Protein AF-A0A922JB86-F1 (afdb_monomer_lite)

Sequence (86 aa):
MQMMAQRALSRRVFGKLIPEQGSFLSDIAKCRIELEQARLLVLEAADQLDRLGNKKARGTIAMAKVAAPNMALKVLDMAMHGDEWQ

Secondary structure (DSSP, 8-state):
-HHHHHHHHH-EETTEEGGGSHHHHHHHHHHHHHHHHHHHHHHHHHHHHHHH-HHHHHHHHHHHHHHHHHHHHHHHHHHHHHHH--

Radius of gyration: 17.05 Å; chains: 1; bounding box: 32×18×51 Å

pLDDT: mean 82.85, std 14.69, range [40.59, 97.94]

Structure (mmCIF, N/CA/C/O backbone):
data_AF-A0A922JB86-F1
#
_entry.id   AF-A0A922JB86-F1
#
loop_
_atom_site.group_PDB
_atom_site.id
_atom_site.type_symbol
_atom_site.label_atom_id
_atom_site.label_alt_id
_atom_site.label_comp_id
_atom_site.label_asym_id
_atom_site.label_entity_id
_atom_site.label_seq_id
_atom_site.pdbx_PDB_ins_code
_atom_site.Cartn_x
_atom_site.Cartn_y
_atom_site.Cartn_z
_atom_site.occupancy
_atom_site.B_iso_or_equiv
_atom_site.auth_seq_id
_atom_site.auth_comp_id
_atom_site.auth_asym_id
_atom_site.auth_atom_id
_atom_site.pdbx_PDB_model_num
ATOM 1 N N . MET A 1 1 ? -6.228 -6.761 9.829 1.00 65.94 1 MET A N 1
ATOM 2 C CA . MET A 1 1 ? -7.268 -5.726 10.046 1.00 65.94 1 MET A CA 1
ATOM 3 C C . MET A 1 1 ? -8.604 -6.288 10.548 1.00 65.94 1 MET A C 1
ATOM 5 O O . MET A 1 1 ? -9.109 -5.759 11.525 1.00 65.94 1 MET A O 1
ATOM 9 N N . GLN A 1 2 ? -9.171 -7.356 9.962 1.00 73.75 2 GLN A N 1
ATOM 10 C CA . GLN A 1 2 ? -10.437 -7.954 10.451 1.00 73.75 2 GLN A CA 1
ATOM 11 C C . GLN A 1 2 ? -10.392 -8.365 11.931 1.00 73.75 2 GLN A C 1
ATOM 13 O O . GLN A 1 2 ? -11.325 -8.084 12.673 1.00 73.75 2 GLN A O 1
ATOM 18 N N . MET A 1 3 ? -9.273 -8.945 12.368 1.00 75.19 3 MET A N 1
ATOM 19 C CA . MET A 1 3 ? -9.064 -9.336 13.763 1.00 75.19 3 MET A CA 1
ATOM 20 C C . MET A 1 3 ? -9.116 -8.135 14.727 1.00 75.19 3 MET A C 1
ATOM 22 O O . MET A 1 3 ? -9.763 -8.213 15.761 1.00 75.19 3 MET A O 1
ATOM 26 N N . MET A 1 4 ? -8.527 -6.991 14.350 1.00 73.25 4 MET A N 1
ATOM 27 C CA . MET A 1 4 ? -8.596 -5.739 15.123 1.00 73.25 4 MET A CA 1
ATOM 28 C C . MET A 1 4 ? -10.037 -5.218 15.226 1.00 73.25 4 MET A C 1
ATOM 30 O O . MET A 1 4 ? -10.479 -4.843 16.307 1.00 73.25 4 MET A O 1
ATOM 34 N N . ALA A 1 5 ? -10.790 -5.241 14.120 1.00 71.44 5 ALA A N 1
ATOM 35 C CA . ALA A 1 5 ? -12.187 -4.810 14.112 1.00 71.44 5 ALA A CA 1
ATOM 36 C C . ALA A 1 5 ? -13.077 -5.708 14.992 1.00 71.44 5 ALA A C 1
ATOM 38 O O . ALA A 1 5 ? -13.883 -5.203 15.769 1.00 71.44 5 ALA A O 1
ATOM 39 N N . GLN A 1 6 ? -12.895 -7.031 14.929 1.00 74.06 6 GLN A N 1
ATOM 40 C CA . GLN A 1 6 ? -13.598 -7.973 15.808 1.00 74.06 6 GLN A CA 1
ATOM 41 C C . GLN A 1 6 ? -13.249 -7.746 17.283 1.00 74.06 6 GLN A C 1
ATOM 43 O O . GLN A 1 6 ? -14.137 -7.727 18.134 1.00 74.06 6 GLN A O 1
ATOM 48 N N . ARG A 1 7 ? -11.970 -7.509 17.590 1.00 72.06 7 ARG A N 1
ATOM 49 C CA . ARG A 1 7 ? -11.499 -7.289 18.962 1.00 72.06 7 ARG A CA 1
ATOM 50 C C . ARG A 1 7 ? -12.071 -6.011 19.571 1.00 72.06 7 ARG A C 1
ATOM 52 O O . ARG A 1 7 ? -12.524 -6.034 20.715 1.00 72.06 7 ARG A O 1
ATOM 59 N N . ALA A 1 8 ? -12.149 -4.939 18.784 1.00 67.38 8 ALA A N 1
ATOM 60 C CA . ALA A 1 8 ? -12.781 -3.688 19.191 1.00 67.38 8 ALA A CA 1
ATOM 61 C C . ALA A 1 8 ? -14.258 -3.864 19.567 1.00 67.38 8 ALA A C 1
ATOM 63 O O . ALA A 1 8 ? -14.722 -3.277 20.538 1.00 67.38 8 ALA A O 1
ATOM 64 N N . LEU A 1 9 ? -14.990 -4.709 18.836 1.00 69.19 9 LEU A N 1
ATOM 65 C CA . LEU A 1 9 ? -16.404 -4.989 19.106 1.00 69.19 9 LEU A CA 1
ATOM 66 C C . LEU A 1 9 ? -16.617 -5.840 20.368 1.00 69.19 9 LEU A C 1
ATOM 68 O O . LEU A 1 9 ? -17.668 -5.744 20.994 1.00 69.19 9 LEU A O 1
ATOM 72 N N . SER A 1 10 ? -15.633 -6.657 20.755 1.00 69.06 10 SER A N 1
ATOM 73 C CA . SER A 1 10 ? -15.720 -7.524 21.940 1.00 69.06 10 SER A CA 1
ATOM 74 C C . SER A 1 10 ? -15.310 -6.864 23.262 1.00 69.06 10 SER A C 1
ATOM 76 O O . SER A 1 10 ? -15.623 -7.400 24.324 1.00 69.06 10 SER A O 1
ATOM 78 N N . ARG A 1 11 ? -14.605 -5.724 23.231 1.00 68.38 11 ARG A N 1
ATOM 79 C CA . ARG A 1 11 ? -13.956 -5.144 24.418 1.00 68.38 11 ARG A CA 1
ATOM 80 C C . ARG A 1 11 ? -14.622 -3.834 24.846 1.00 68.38 11 ARG A C 1
ATOM 82 O O . ARG A 1 11 ? -14.929 -2.971 24.024 1.00 68.38 11 ARG A O 1
ATOM 89 N N . ARG A 1 12 ? -14.835 -3.687 26.158 1.00 61.97 12 ARG A N 1
ATOM 90 C CA . ARG A 1 12 ? -15.291 -2.445 26.799 1.00 61.97 12 ARG A CA 1
ATOM 91 C C . ARG A 1 12 ? -14.144 -1.821 27.582 1.00 61.97 12 ARG A C 1
ATOM 93 O O . ARG A 1 12 ? -13.512 -2.512 28.373 1.00 61.97 12 ARG A O 1
ATOM 100 N N . VAL A 1 13 ? -13.900 -0.533 27.373 1.00 63.25 13 VAL A N 1
ATOM 101 C CA . VAL A 1 13 ? -12.878 0.257 28.073 1.00 63.25 13 VAL A CA 1
ATOM 102 C C . VAL A 1 13 ? -13.556 1.533 28.580 1.00 63.25 13 VAL A C 1
ATOM 104 O O . VAL A 1 13 ? -14.348 2.146 27.867 1.00 63.25 13 VAL A O 1
ATOM 107 N N . PHE A 1 14 ? -13.316 1.902 29.842 1.00 61.78 14 PHE A N 1
ATOM 108 C CA . PHE A 1 14 ? -13.985 3.030 30.520 1.00 61.78 14 PHE A CA 1
ATOM 109 C C . PHE A 1 14 ? -15.527 2.961 30.504 1.00 61.78 14 PHE A C 1
ATOM 111 O O . PHE A 1 14 ? -16.213 3.968 30.342 1.00 61.78 14 PHE A O 1
ATOM 118 N N . G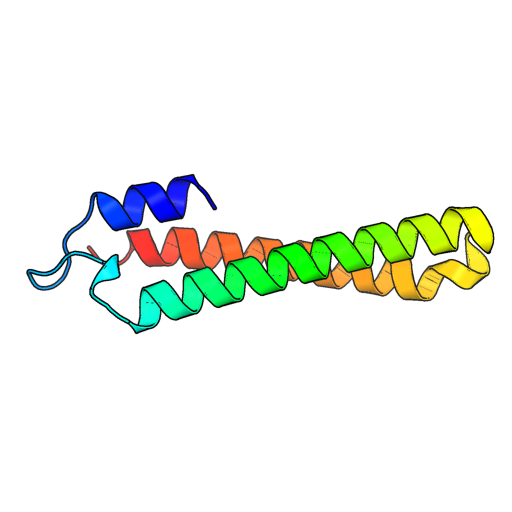LY A 1 15 ? -16.090 1.756 30.647 1.00 65.81 15 GLY A N 1
ATOM 119 C CA . GLY A 1 15 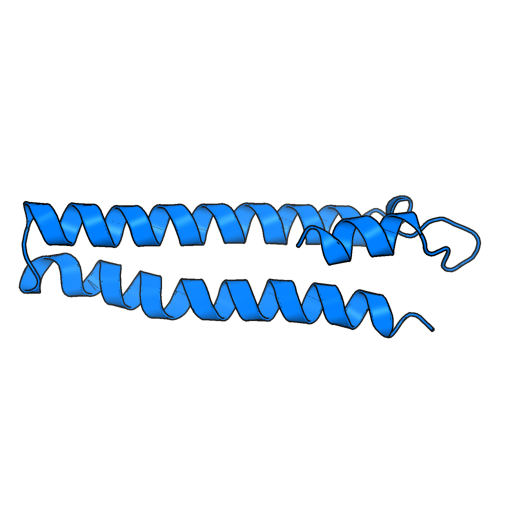? -17.544 1.537 30.708 1.00 65.81 15 GLY A CA 1
ATOM 120 C C . GLY A 1 15 ? -18.279 1.624 29.363 1.00 65.81 15 GLY A C 1
ATOM 121 O O . GLY A 1 15 ? -19.482 1.372 29.319 1.00 65.81 15 GLY A O 1
ATOM 122 N N . LYS A 1 16 ? -17.564 1.916 28.272 1.00 65.38 16 LYS A N 1
ATOM 123 C CA . LYS A 1 16 ? -18.071 2.020 26.898 1.00 65.38 16 LYS A CA 1
ATOM 124 C C . LYS A 1 16 ? -17.390 1.006 25.989 1.00 65.38 16 LYS A C 1
ATOM 126 O O . LYS A 1 16 ? -16.318 0.499 26.314 1.00 65.38 16 LYS A O 1
ATOM 131 N N . LEU A 1 17 ? -18.011 0.656 24.868 1.00 66.06 17 LEU A N 1
ATOM 132 C CA . LEU A 1 17 ? -17.342 -0.181 23.867 1.00 66.06 17 LEU A CA 1
ATOM 133 C C . LEU A 1 17 ? -16.241 0.644 23.180 1.00 66.06 17 LEU A C 1
ATOM 135 O O . LEU A 1 17 ? -16.402 1.844 22.974 1.00 66.06 17 LEU A O 1
ATOM 139 N N . ILE A 1 18 ? -15.132 0.014 22.785 1.00 63.50 18 ILE A N 1
ATOM 140 C CA . ILE A 1 18 ? -14.039 0.695 22.058 1.00 63.50 18 ILE A CA 1
ATOM 141 C C . ILE A 1 18 ? -14.516 1.483 20.811 1.00 63.50 18 ILE A C 1
ATOM 143 O O . ILE A 1 18 ? -14.023 2.588 20.596 1.00 63.50 18 ILE A O 1
ATOM 147 N N . PRO A 1 19 ? -15.496 1.020 20.006 1.00 61.62 19 PRO A N 1
ATOM 148 C CA . PRO A 1 19 ? -16.029 1.782 18.878 1.00 61.62 19 PRO A CA 1
ATOM 149 C C . PRO A 1 19 ? -16.751 3.071 19.291 1.00 61.62 19 PRO A C 1
ATOM 151 O O . PRO A 1 19 ? -16.946 3.946 18.462 1.00 61.62 19 PRO A O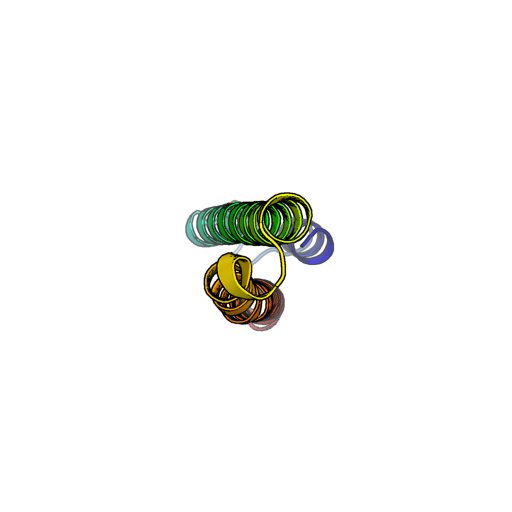 1
ATOM 154 N N . GLU A 1 20 ? -17.157 3.217 20.553 1.00 64.00 20 GLU A N 1
ATOM 155 C CA . GLU A 1 20 ? -17.773 4.451 21.056 1.00 64.00 20 GLU A CA 1
ATOM 156 C C . GLU A 1 20 ? -16.715 5.530 21.359 1.00 64.00 20 GLU A C 1
ATOM 158 O O . GLU A 1 20 ? -17.060 6.690 21.592 1.00 64.00 20 GLU A O 1
ATOM 163 N N . GLN A 1 21 ? -15.423 5.178 21.318 1.00 67.56 21 GLN A N 1
ATOM 164 C CA . GLN A 1 21 ? -14.315 6.129 21.330 1.00 67.56 21 GLN A CA 1
ATOM 165 C C . GLN A 1 21 ? -14.011 6.592 19.897 1.00 67.56 21 GLN A C 1
ATOM 167 O O . GLN A 1 21 ? -13.454 5.858 19.081 1.00 67.56 21 GLN A O 1
ATOM 172 N N . GLY A 1 22 ? -14.357 7.845 19.583 1.00 67.00 22 GLY A N 1
ATOM 173 C CA . GLY A 1 22 ? -14.210 8.404 18.232 1.00 67.00 22 GLY A CA 1
ATOM 174 C C . GLY A 1 22 ? -12.773 8.423 17.684 1.00 67.00 22 GLY A C 1
ATOM 175 O O . GLY A 1 22 ? -12.588 8.358 16.469 1.00 67.00 22 GLY A O 1
ATOM 176 N N . SER A 1 23 ? -11.755 8.461 18.551 1.00 75.00 23 SER A N 1
ATOM 177 C CA . SER A 1 23 ? -10.341 8.372 18.152 1.00 75.00 23 SER A CA 1
ATOM 178 C C . SER A 1 23 ? -10.021 7.027 17.498 1.00 75.00 23 SER A C 1
ATOM 180 O O . SER A 1 23 ? -9.474 6.995 16.399 1.00 75.00 23 SER A O 1
ATOM 182 N N . PHE A 1 24 ? -10.465 5.926 18.103 1.00 75.31 24 PHE A N 1
ATOM 183 C CA . PHE A 1 24 ? -10.188 4.579 17.614 1.00 75.31 24 PHE A CA 1
ATOM 184 C C . PHE A 1 24 ? -10.825 4.308 16.243 1.00 75.31 24 PHE A C 1
ATOM 186 O O . PHE A 1 24 ? -10.173 3.787 15.337 1.00 75.31 24 PHE A O 1
ATOM 193 N N . LEU A 1 25 ? -12.087 4.711 16.051 1.00 76.94 25 LEU A N 1
ATOM 194 C CA . LEU A 1 25 ? -12.762 4.620 14.749 1.00 76.94 25 LEU A CA 1
ATOM 195 C C . LEU A 1 25 ? -12.019 5.407 13.660 1.00 76.94 25 LEU A C 1
ATOM 197 O O . LEU A 1 25 ? -11.857 4.913 12.542 1.00 76.94 25 LEU A O 1
ATOM 201 N N . SER A 1 26 ? -11.551 6.614 13.992 1.00 83.25 26 SER A N 1
ATOM 202 C CA . SER A 1 26 ? -10.764 7.453 13.082 1.00 83.25 26 SER A CA 1
ATOM 203 C C . SER A 1 26 ? -9.457 6.770 12.679 1.00 83.25 26 SER A C 1
ATOM 205 O O . SER A 1 26 ? -9.102 6.750 11.500 1.00 83.25 26 SER A O 1
ATOM 207 N N . ASP A 1 27 ? -8.771 6.133 13.623 1.00 83.25 27 ASP A N 1
ATOM 208 C CA . ASP A 1 27 ? -7.498 5.469 13.350 1.00 83.25 27 ASP A CA 1
ATOM 209 C C . ASP A 1 27 ? -7.664 4.195 12.511 1.00 83.25 27 ASP A C 1
ATOM 211 O O . ASP A 1 27 ? -6.876 3.960 11.589 1.00 83.25 27 ASP A O 1
ATOM 215 N N . ILE A 1 28 ? -8.741 3.425 12.716 1.00 83.38 28 ILE A N 1
ATOM 216 C CA . ILE A 1 28 ? -9.105 2.323 11.809 1.00 83.38 28 ILE A CA 1
ATOM 217 C C . ILE A 1 28 ? -9.365 2.844 10.392 1.00 83.38 28 ILE A C 1
ATOM 219 O O . ILE A 1 28 ? -8.893 2.242 9.422 1.00 83.38 28 ILE A O 1
ATOM 223 N N . ALA A 1 29 ? -10.104 3.948 10.254 1.00 86.69 29 ALA A N 1
ATOM 224 C CA . ALA A 1 29 ? -10.400 4.535 8.952 1.00 86.69 29 ALA A CA 1
ATOM 225 C C . ALA A 1 29 ? -9.117 4.979 8.230 1.00 86.69 29 ALA A C 1
ATOM 227 O O . ALA A 1 29 ? -8.933 4.650 7.057 1.00 86.69 29 ALA A O 1
ATOM 228 N N . LYS A 1 30 ? -8.184 5.633 8.937 1.00 89.44 30 LYS A N 1
ATOM 229 C CA . LYS A 1 30 ? -6.862 5.999 8.396 1.00 89.44 30 LYS A CA 1
ATOM 230 C C . LYS A 1 30 ? -6.079 4.773 7.945 1.00 89.44 30 LYS A C 1
ATOM 232 O O . LYS A 1 30 ? -5.597 4.744 6.817 1.00 89.44 30 LYS A O 1
ATOM 237 N N . CYS A 1 31 ? -6.018 3.735 8.779 1.00 90.31 31 CYS A N 1
ATOM 238 C CA . CYS A 1 31 ? -5.360 2.483 8.419 1.00 90.31 31 CYS A CA 1
ATOM 239 C C . CYS A 1 31 ? -5.960 1.880 7.144 1.00 90.31 31 CYS A C 1
ATOM 241 O O . CYS A 1 31 ? -5.238 1.317 6.322 1.00 90.31 31 CYS A O 1
ATOM 243 N N . ARG A 1 32 ? -7.286 1.981 6.961 1.00 90.75 32 ARG A N 1
ATOM 244 C CA . ARG A 1 32 ? -7.944 1.464 5.758 1.00 90.75 32 ARG A CA 1
ATOM 245 C C . ARG A 1 32 ? -7.570 2.270 4.523 1.00 90.75 32 ARG A C 1
ATOM 247 O O . ARG A 1 32 ? -7.273 1.667 3.498 1.00 90.75 32 ARG A O 1
ATOM 254 N N . ILE A 1 33 ? -7.546 3.595 4.629 1.00 94.19 33 ILE A N 1
ATOM 255 C CA . ILE A 1 33 ? -7.119 4.483 3.542 1.00 94.19 33 ILE A CA 1
ATOM 256 C C . ILE A 1 33 ? -5.674 4.173 3.142 1.00 94.19 33 ILE A C 1
ATOM 258 O O . ILE A 1 33 ? -5.404 3.969 1.961 1.00 94.19 33 ILE A O 1
ATOM 262 N N . GLU A 1 34 ? -4.761 4.071 4.109 1.00 94.00 34 GLU A N 1
ATOM 263 C CA . GLU A 1 34 ? -3.353 3.765 3.833 1.00 94.00 34 GLU A CA 1
ATOM 264 C C . GLU A 1 34 ? -3.173 2.388 3.177 1.00 94.00 34 GLU A C 1
ATOM 266 O O . GLU A 1 34 ? -2.356 2.236 2.268 1.00 94.00 34 GLU A O 1
ATOM 271 N N . LEU A 1 35 ? -3.955 1.385 3.589 1.00 94.50 35 LEU A N 1
ATOM 272 C CA . LEU A 1 35 ? -3.934 0.055 2.979 1.00 94.50 35 LEU A CA 1
ATOM 273 C C . LEU A 1 35 ? -4.34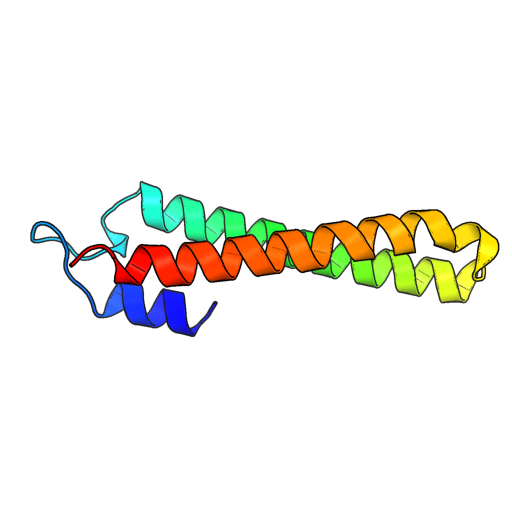7 0.097 1.500 1.00 94.50 35 LEU A C 1
ATOM 275 O O . LEU A 1 35 ? -3.673 -0.506 0.662 1.00 94.50 35 LEU A O 1
ATOM 279 N N . GLU A 1 36 ? -5.415 0.823 1.162 1.00 96.44 36 GLU A N 1
ATOM 280 C CA . GLU A 1 36 ? -5.836 0.979 -0.235 1.00 96.44 36 GLU A CA 1
ATOM 281 C C . GLU A 1 36 ? -4.820 1.802 -1.047 1.00 96.44 36 GLU A C 1
ATOM 283 O O . GLU A 1 36 ? -4.510 1.439 -2.180 1.00 96.44 36 GLU A O 1
ATOM 288 N N . GLN A 1 37 ? -4.225 2.851 -0.465 1.00 96.75 37 GLN A N 1
ATOM 289 C CA . GLN A 1 37 ? -3.154 3.623 -1.109 1.00 96.75 37 GLN A CA 1
ATOM 290 C C . GLN A 1 37 ? -1.939 2.749 -1.436 1.00 96.75 37 GLN A C 1
ATOM 292 O O . GLN A 1 37 ? -1.444 2.773 -2.562 1.00 96.75 37 GLN A O 1
ATOM 297 N N . ALA A 1 38 ? -1.482 1.933 -0.483 1.00 96.62 38 ALA A N 1
ATOM 298 C CA . ALA A 1 38 ? -0.376 1.008 -0.705 1.00 96.62 38 ALA A CA 1
ATOM 299 C C . ALA A 1 38 ? -0.715 -0.022 -1.796 1.00 96.62 38 ALA A C 1
ATOM 301 O O . ALA A 1 38 ? 0.128 -0.331 -2.637 1.00 96.62 38 ALA A O 1
ATOM 302 N N . ARG A 1 39 ? -1.956 -0.525 -1.822 1.00 97.31 39 ARG A N 1
ATOM 303 C CA . ARG A 1 39 ? -2.423 -1.469 -2.845 1.00 97.31 39 ARG A CA 1
ATOM 304 C C . ARG A 1 39 ? -2.428 -0.842 -4.240 1.00 97.31 39 ARG A C 1
ATOM 306 O O . ARG A 1 39 ? -1.942 -1.469 -5.179 1.00 97.31 39 ARG A O 1
ATOM 313 N N . LEU A 1 40 ? -2.939 0.382 -4.373 1.00 97.94 40 LEU A N 1
ATOM 314 C CA . LEU A 1 40 ? -2.943 1.118 -5.638 1.00 97.94 40 LEU A CA 1
ATOM 315 C C . LEU A 1 40 ? -1.523 1.413 -6.124 1.00 97.94 40 LEU A C 1
ATOM 317 O O . LEU A 1 40 ? -1.237 1.201 -7.295 1.00 97.94 40 LEU A O 1
ATOM 321 N N . LEU A 1 41 ? -0.619 1.806 -5.227 1.00 97.44 41 LEU A N 1
ATOM 322 C CA . LEU A 1 41 ? 0.776 2.075 -5.573 1.00 97.44 41 LEU A CA 1
ATOM 323 C C . LEU A 1 41 ? 1.514 0.816 -6.059 1.00 97.44 41 LEU A C 1
ATOM 325 O O . LEU A 1 41 ? 2.329 0.884 -6.976 1.00 97.44 41 LEU A O 1
ATOM 329 N N . VAL A 1 42 ? 1.219 -0.350 -5.475 1.00 96.75 42 VAL A N 1
ATOM 330 C CA . VAL A 1 42 ? 1.752 -1.636 -5.956 1.00 96.75 42 VAL A CA 1
ATOM 331 C C . VAL A 1 42 ? 1.207 -1.975 -7.346 1.00 96.75 42 VAL A C 1
ATOM 333 O O . VAL A 1 42 ? 1.969 -2.425 -8.198 1.00 96.75 42 VAL A O 1
ATOM 336 N N . LEU A 1 43 ? -0.086 -1.745 -7.592 1.00 97.25 43 LEU A N 1
ATOM 337 C CA . LEU A 1 43 ? -0.690 -1.959 -8.911 1.00 97.25 43 LEU A CA 1
ATOM 338 C C . LEU A 1 43 ? -0.127 -0.996 -9.961 1.00 97.25 43 LEU A C 1
ATOM 340 O O . LEU A 1 43 ? 0.146 -1.417 -11.079 1.00 97.25 43 LEU A O 1
ATOM 344 N N . GLU A 1 44 ? 0.111 0.264 -9.599 1.00 96.38 44 GLU A N 1
ATOM 345 C CA . GLU A 1 44 ? 0.777 1.234 -10.468 1.00 96.38 44 GLU A CA 1
ATOM 346 C C . GLU A 1 44 ? 2.214 0.802 -10.782 1.00 96.38 44 GLU A C 1
ATOM 348 O O . GLU A 1 44 ? 2.637 0.847 -11.936 1.00 96.38 44 GLU A O 1
ATOM 353 N N . ALA A 1 45 ? 2.963 0.331 -9.779 1.00 95.94 45 ALA A N 1
ATOM 354 C CA . ALA A 1 45 ? 4.309 -0.187 -9.990 1.00 95.94 45 ALA A CA 1
ATOM 355 C C . ALA A 1 45 ? 4.311 -1.389 -10.946 1.00 95.94 45 ALA A C 1
ATOM 357 O O . ALA A 1 45 ? 5.194 -1.469 -11.797 1.00 95.94 45 ALA A O 1
ATOM 358 N N . ALA A 1 46 ? 3.329 -2.289 -10.830 1.00 96.31 46 ALA A N 1
ATOM 359 C CA . ALA A 1 46 ? 3.166 -3.430 -11.729 1.00 96.31 46 ALA A CA 1
ATOM 360 C C . ALA A 1 46 ? 2.796 -2.991 -13.157 1.00 96.31 46 ALA A C 1
ATOM 362 O O . ALA A 1 46 ? 3.467 -3.391 -14.102 1.00 96.31 46 ALA A O 1
ATOM 363 N N . ASP A 1 47 ? 1.815 -2.098 -13.324 1.00 97.06 47 ASP A N 1
ATOM 364 C CA . ASP A 1 47 ? 1.411 -1.599 -14.648 1.00 97.06 47 ASP A CA 1
ATOM 365 C C . ASP A 1 47 ? 2.559 -0.852 -15.351 1.00 97.06 47 ASP A C 1
ATOM 367 O O . ASP A 1 47 ? 2.822 -1.061 -16.537 1.00 97.06 47 ASP A O 1
ATOM 371 N N . GLN A 1 48 ? 3.318 -0.033 -14.615 1.00 96.31 48 GLN A N 1
ATOM 372 C CA . GLN A 1 48 ? 4.508 0.620 -15.161 1.00 96.31 48 GLN A CA 1
ATOM 373 C C . GLN A 1 48 ? 5.614 -0.382 -15.506 1.00 96.31 48 GLN A C 1
ATOM 375 O O . GLN A 1 48 ? 6.336 -0.169 -16.483 1.00 96.31 48 GLN A O 1
ATOM 380 N N . LEU A 1 49 ? 5.767 -1.454 -14.725 1.00 94.62 49 LEU A N 1
ATOM 381 C CA . LEU A 1 49 ? 6.727 -2.516 -15.013 1.00 94.62 49 LEU A CA 1
ATOM 382 C C . LEU A 1 49 ? 6.398 -3.197 -16.339 1.00 94.62 49 LEU A C 1
ATOM 384 O O . LEU A 1 49 ? 7.278 -3.314 -17.194 1.00 94.62 49 LEU A O 1
ATOM 388 N N . ASP A 1 50 ? 5.132 -3.563 -16.517 1.00 95.94 50 ASP A N 1
ATOM 389 C CA . ASP A 1 50 ? 4.643 -4.274 -17.692 1.00 95.94 50 ASP A CA 1
ATOM 390 C C . ASP A 1 50 ? 4.705 -3.398 -18.953 1.00 95.94 50 ASP A C 1
ATOM 392 O O . ASP A 1 50 ? 5.090 -3.871 -20.023 1.00 95.94 50 ASP A O 1
ATOM 396 N N . ARG A 1 51 ? 4.383 -2.100 -18.845 1.00 95.81 51 ARG A N 1
ATOM 397 C CA . ARG A 1 51 ? 4.340 -1.182 -20.001 1.00 95.81 51 ARG A CA 1
ATOM 398 C C . ARG A 1 51 ? 5.677 -0.547 -20.358 1.00 95.81 51 ARG A C 1
ATOM 400 O O . ARG A 1 51 ? 5.962 -0.322 -21.532 1.00 95.81 51 ARG A O 1
ATOM 407 N N . LEU A 1 52 ? 6.463 -0.154 -19.357 1.00 93.75 52 LEU A N 1
ATOM 408 C CA . LEU A 1 52 ? 7.642 0.704 -19.539 1.00 93.75 52 LEU A CA 1
ATOM 409 C C . LEU A 1 52 ? 8.959 -0.020 -19.235 1.00 93.75 52 LEU A C 1
ATOM 411 O O . LEU A 1 52 ? 10.034 0.512 -19.539 1.00 93.75 52 LEU A O 1
ATOM 415 N N . GLY A 1 53 ? 8.884 -1.215 -18.644 1.00 89.44 53 GLY A N 1
ATOM 416 C CA . GLY A 1 53 ? 10.026 -2.021 -18.239 1.00 89.44 53 GLY A CA 1
ATOM 417 C C . GLY A 1 53 ? 10.748 -1.502 -16.990 1.00 89.44 53 GLY A C 1
ATOM 418 O O . GLY A 1 53 ? 10.584 -0.364 -16.536 1.00 89.44 53 GLY A O 1
ATOM 419 N N . ASN A 1 54 ? 11.636 -2.345 -16.455 1.00 89.62 54 ASN A N 1
ATOM 420 C CA . ASN A 1 54 ? 12.304 -2.159 -15.157 1.00 89.62 54 ASN A CA 1
ATOM 421 C C . ASN A 1 54 ? 12.962 -0.786 -14.952 1.00 89.62 54 ASN A C 1
ATOM 423 O O . ASN A 1 54 ? 12.915 -0.240 -13.852 1.00 89.62 54 ASN A O 1
ATOM 427 N N . LYS A 1 55 ? 13.616 -0.220 -15.980 1.00 90.25 55 LYS A N 1
ATOM 428 C CA . LYS A 1 55 ? 14.375 1.036 -15.829 1.00 90.25 55 LYS A CA 1
ATOM 429 C C . LYS A 1 55 ? 13.469 2.227 -15.519 1.00 90.25 55 LYS A C 1
ATOM 431 O O . LYS A 1 55 ? 13.843 3.056 -14.697 1.00 90.25 55 LYS A O 1
ATOM 436 N N . LYS A 1 56 ? 12.303 2.302 -16.165 1.00 90.94 56 LYS A N 1
ATOM 437 C CA . LYS A 1 56 ? 11.352 3.408 -15.993 1.00 90.94 56 LYS A CA 1
ATOM 438 C C . LYS A 1 56 ? 10.462 3.204 -14.765 1.00 90.94 56 LYS A C 1
ATOM 440 O O . LYS A 1 56 ? 10.222 4.159 -14.041 1.00 90.94 56 LYS A O 1
ATOM 445 N N . ALA A 1 57 ? 10.081 1.961 -14.467 1.00 94.25 57 ALA A N 1
ATOM 446 C CA . ALA A 1 57 ? 9.264 1.622 -13.298 1.00 94.25 57 ALA A CA 1
ATOM 447 C C . ALA A 1 57 ? 10.021 1.680 -11.954 1.00 94.25 57 ALA A C 1
ATOM 449 O O . ALA A 1 57 ? 9.415 1.598 -10.886 1.00 94.25 57 ALA A O 1
ATOM 450 N N . ARG A 1 58 ? 11.356 1.812 -11.976 1.00 94.06 58 ARG A N 1
ATOM 451 C CA . ARG A 1 58 ? 12.216 1.695 -10.785 1.00 94.06 58 ARG A CA 1
ATOM 452 C C . ARG A 1 58 ? 11.831 2.649 -9.651 1.00 94.06 58 ARG A C 1
ATOM 454 O O . ARG A 1 58 ? 11.906 2.254 -8.491 1.00 94.06 58 ARG A O 1
ATOM 461 N N . GLY A 1 59 ? 11.423 3.877 -9.982 1.00 95.88 59 GLY A N 1
ATOM 462 C CA . GLY A 1 59 ? 10.989 4.868 -8.993 1.00 95.88 59 GLY A CA 1
ATOM 463 C C . GLY A 1 59 ? 9.726 4.421 -8.258 1.00 95.88 59 GLY A C 1
ATOM 464 O O . GLY A 1 59 ? 9.714 4.354 -7.033 1.00 95.88 59 GLY A O 1
ATOM 465 N N . THR A 1 60 ? 8.701 4.016 -9.003 1.00 94.62 60 THR A N 1
ATOM 466 C CA . THR A 1 60 ? 7.414 3.553 -8.463 1.00 94.62 60 THR A CA 1
ATOM 467 C C . THR A 1 60 ? 7.558 2.255 -7.673 1.00 94.62 60 THR A C 1
ATOM 469 O O . THR A 1 60 ? 6.988 2.127 -6.592 1.00 94.62 60 THR A O 1
ATOM 472 N N . ILE A 1 61 ? 8.422 1.337 -8.123 1.00 94.81 61 ILE A N 1
ATOM 473 C CA . ILE A 1 61 ? 8.786 0.139 -7.351 1.00 94.81 61 ILE A CA 1
ATOM 474 C C . ILE A 1 61 ? 9.437 0.519 -6.017 1.00 94.81 61 ILE A C 1
ATOM 476 O O . ILE A 1 61 ? 9.085 -0.046 -4.981 1.00 94.81 61 ILE A O 1
ATOM 480 N N . ALA A 1 62 ? 10.377 1.469 -6.016 1.00 97.00 62 ALA A N 1
ATOM 481 C CA . ALA A 1 62 ? 11.029 1.918 -4.788 1.00 97.00 62 ALA A CA 1
ATOM 482 C C . ALA A 1 62 ? 10.026 2.578 -3.826 1.00 97.00 62 ALA A C 1
ATOM 484 O O . ALA A 1 62 ? 10.049 2.282 -2.632 1.00 97.00 62 ALA A O 1
ATOM 485 N N . MET A 1 63 ? 9.100 3.393 -4.344 1.00 97.00 63 MET A N 1
ATOM 486 C CA . MET A 1 63 ? 8.017 3.976 -3.545 1.00 97.00 63 MET A CA 1
ATOM 487 C C . MET A 1 63 ? 7.138 2.889 -2.919 1.00 97.00 63 MET A C 1
ATOM 489 O O . MET A 1 63 ? 6.947 2.886 -1.702 1.00 97.00 63 MET A O 1
ATOM 493 N N . ALA A 1 64 ? 6.671 1.920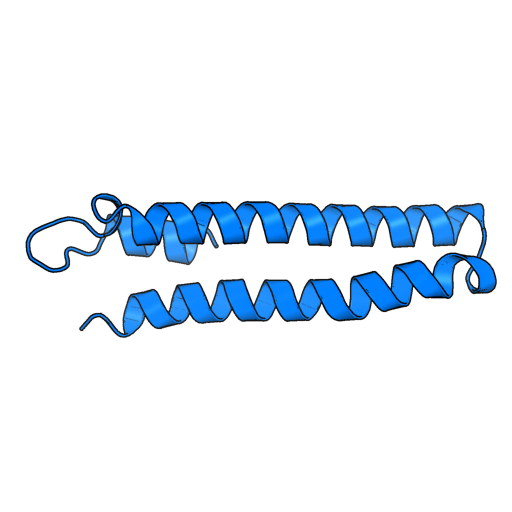 -3.713 1.00 95.62 64 ALA A N 1
ATOM 494 C CA . ALA A 1 64 ? 5.868 0.801 -3.224 1.00 95.62 64 ALA A CA 1
ATOM 495 C C . ALA A 1 64 ? 6.612 -0.014 -2.152 1.00 95.62 64 ALA A C 1
ATOM 497 O O . ALA A 1 64 ? 6.030 -0.392 -1.133 1.00 95.62 64 ALA A O 1
ATOM 498 N N . LYS A 1 65 ? 7.920 -0.234 -2.342 1.00 94.56 65 LYS A N 1
ATOM 499 C CA . LYS A 1 65 ? 8.773 -0.985 -1.414 1.00 94.56 65 LYS A CA 1
ATOM 500 C C . LYS A 1 65 ? 8.923 -0.311 -0.049 1.00 94.56 65 LYS A C 1
ATOM 502 O O . LYS A 1 65 ? 9.136 -1.022 0.928 1.00 94.56 65 LYS A O 1
ATOM 507 N N . VAL A 1 66 ? 8.807 1.013 0.027 1.00 96.56 66 VAL A N 1
ATOM 508 C CA . VAL A 1 66 ? 8.836 1.770 1.290 1.00 96.56 66 VAL A CA 1
ATOM 509 C C . VAL A 1 66 ? 7.434 1.898 1.887 1.00 96.56 66 VAL A C 1
ATOM 511 O O . VAL A 1 66 ? 7.236 1.648 3.074 1.00 96.56 66 VAL A O 1
ATOM 514 N N . ALA A 1 67 ? 6.447 2.258 1.067 1.00 96.06 67 ALA A N 1
ATOM 515 C CA . ALA A 1 67 ? 5.092 2.525 1.533 1.00 96.06 67 ALA A CA 1
ATOM 516 C C . ALA A 1 67 ? 4.401 1.271 2.090 1.00 96.06 67 ALA A C 1
ATOM 518 O O . ALA A 1 67 ? 3.763 1.343 3.140 1.00 96.06 67 ALA A O 1
ATOM 519 N N . ALA A 1 68 ? 4.549 0.116 1.430 1.00 95.31 68 ALA A N 1
ATOM 520 C CA . ALA A 1 68 ? 3.842 -1.098 1.832 1.00 95.31 68 ALA A CA 1
ATOM 521 C C . ALA A 1 68 ? 4.276 -1.631 3.216 1.00 95.31 68 ALA A C 1
ATOM 523 O O . ALA A 1 68 ? 3.392 -1.881 4.040 1.00 95.31 68 ALA A O 1
ATOM 524 N N . PRO A 1 69 ? 5.581 -1.760 3.544 1.00 96.19 69 PRO A N 1
ATOM 525 C CA . PRO A 1 69 ? 6.002 -2.149 4.891 1.00 96.19 69 PRO A CA 1
ATOM 526 C C . PRO A 1 69 ? 5.613 -1.132 5.968 1.00 96.19 69 PRO A C 1
ATOM 528 O O . PRO A 1 69 ? 5.185 -1.536 7.045 1.00 96.19 69 PRO A O 1
ATOM 531 N N . ASN A 1 70 ? 5.703 0.172 5.683 1.00 95.62 70 ASN A N 1
ATOM 532 C CA . ASN A 1 70 ? 5.331 1.215 6.645 1.00 95.62 70 ASN A CA 1
ATOM 533 C C . ASN A 1 70 ? 3.835 1.177 6.984 1.00 95.62 70 ASN A C 1
ATOM 535 O O . ASN A 1 70 ? 3.463 1.266 8.152 1.00 95.62 70 ASN A O 1
ATOM 539 N N . MET A 1 71 ? 2.982 1.001 5.971 1.00 95.62 71 MET A N 1
ATOM 540 C CA . MET A 1 71 ? 1.547 0.792 6.168 1.00 95.62 71 MET A CA 1
ATOM 541 C C . MET A 1 71 ? 1.291 -0.470 7.003 1.00 95.62 71 MET A C 1
ATOM 543 O O . MET A 1 71 ? 0.528 -0.426 7.966 1.00 95.62 71 MET A O 1
ATOM 547 N N . ALA A 1 72 ? 1.967 -1.582 6.690 1.00 93.00 72 ALA A N 1
ATOM 548 C CA . ALA A 1 72 ? 1.802 -2.827 7.435 1.00 93.00 72 ALA A CA 1
ATOM 549 C C . ALA A 1 72 ? 2.188 -2.668 8.914 1.00 93.00 72 ALA A C 1
ATOM 551 O O . ALA A 1 72 ? 1.454 -3.136 9.784 1.00 93.00 72 ALA A O 1
ATOM 552 N N . LEU A 1 73 ? 3.291 -1.968 9.200 1.00 93.06 73 LEU A N 1
ATOM 553 C CA . LEU A 1 73 ? 3.729 -1.684 10.564 1.00 93.06 73 LEU A CA 1
ATOM 554 C C . LEU A 1 73 ? 2.682 -0.868 11.327 1.00 93.06 73 LEU A C 1
ATOM 556 O O . LEU A 1 73 ? 2.319 -1.254 12.429 1.00 93.06 73 LEU A O 1
ATOM 560 N N . LYS A 1 74 ? 2.134 0.195 10.728 1.00 89.94 74 LYS A N 1
ATOM 561 C CA . LYS A 1 74 ? 1.074 1.004 11.354 1.00 89.94 74 LYS A CA 1
ATOM 562 C C . LYS A 1 74 ? -0.183 0.192 11.665 1.00 89.94 74 LYS A C 1
ATOM 564 O O . LYS A 1 74 ? -0.757 0.330 12.738 1.00 89.94 74 LYS A O 1
ATOM 569 N N . VAL A 1 75 ? -0.607 -0.678 10.745 1.00 88.12 75 VAL A N 1
ATOM 570 C CA . VAL A 1 75 ? -1.773 -1.549 10.965 1.00 88.12 75 VAL A CA 1
ATOM 571 C C . VAL A 1 75 ? -1.519 -2.544 12.101 1.00 88.12 75 VAL A C 1
ATOM 573 O O . VAL A 1 75 ? -2.436 -2.831 12.871 1.00 88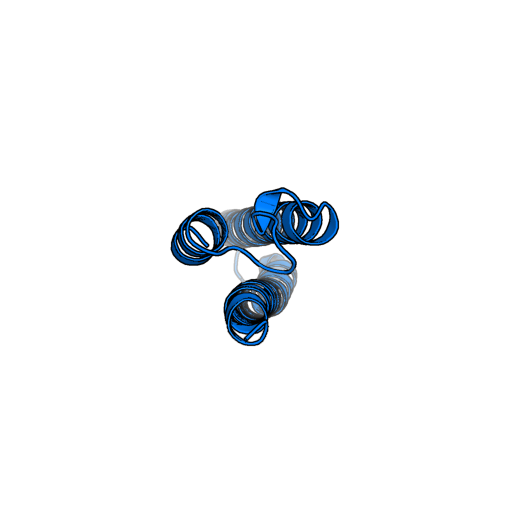.12 75 VAL A O 1
ATOM 576 N N . LEU A 1 76 ? -0.301 -3.087 12.200 1.00 88.44 76 LEU A N 1
ATOM 577 C CA . LEU A 1 76 ? 0.091 -3.992 13.283 1.00 88.44 76 LEU A CA 1
ATOM 578 C C . LEU A 1 76 ? 0.176 -3.261 14.623 1.00 88.44 76 LEU A C 1
ATOM 580 O O . LEU A 1 76 ? -0.375 -3.747 15.605 1.00 88.44 76 LEU A O 1
ATOM 584 N N . ASP A 1 77 ? 0.789 -2.084 14.644 1.00 86.19 77 ASP A N 1
ATOM 585 C CA . ASP A 1 77 ? 0.936 -1.263 15.841 1.00 86.19 77 ASP A CA 1
ATOM 586 C C . ASP A 1 77 ? -0.425 -0.823 16.395 1.00 86.19 77 ASP A C 1
ATOM 588 O O . ASP A 1 77 ? -0.678 -0.938 17.589 1.00 86.19 77 ASP A O 1
ATOM 592 N N . MET A 1 78 ? -1.367 -0.449 15.525 1.00 79.88 78 MET A N 1
ATOM 593 C CA . MET A 1 78 ? -2.752 -0.176 15.928 1.00 79.88 78 MET A CA 1
ATOM 594 C C . MET A 1 78 ? -3.477 -1.415 16.463 1.00 79.88 78 MET A C 1
ATOM 596 O O . MET A 1 78 ? -4.278 -1.317 17.395 1.00 79.88 78 MET A O 1
ATOM 600 N N . ALA A 1 79 ? -3.209 -2.591 15.890 1.00 78.69 79 ALA A N 1
ATOM 601 C CA . ALA A 1 79 ? -3.775 -3.837 16.392 1.00 78.69 79 ALA A CA 1
ATOM 602 C C . ALA A 1 79 ? -3.203 -4.216 17.769 1.00 78.69 79 ALA A C 1
ATOM 604 O O . ALA A 1 79 ? -3.935 -4.787 18.574 1.00 78.69 79 ALA A O 1
ATOM 605 N N . MET A 1 80 ? -1.937 -3.876 18.036 1.00 79.50 80 MET A N 1
ATOM 606 C CA . MET A 1 80 ? -1.268 -4.086 19.322 1.00 79.50 80 MET A CA 1
ATOM 607 C C . MET A 1 80 ? -1.663 -3.056 20.380 1.00 79.50 80 MET A C 1
ATOM 609 O O . MET A 1 80 ? -1.959 -3.443 21.502 1.00 79.50 80 MET A O 1
ATOM 613 N N . HIS A 1 81 ? -1.746 -1.766 20.049 1.00 68.12 81 HIS A N 1
ATOM 614 C CA . HIS A 1 81 ? -2.205 -0.739 20.992 1.00 68.12 81 HIS A CA 1
ATOM 615 C C . HIS A 1 81 ? -3.622 -1.026 21.497 1.00 68.12 81 HIS A C 1
ATOM 617 O O . HIS A 1 81 ? -3.934 -0.742 22.647 1.00 68.12 81 HIS A O 1
ATOM 623 N N . GLY A 1 82 ? -4.478 -1.658 20.684 1.00 58.53 82 GLY A N 1
ATOM 624 C CA . GLY A 1 82 ? -5.772 -2.180 21.137 1.00 58.53 82 GLY A CA 1
ATOM 625 C C . GLY A 1 82 ? -5.685 -3.223 22.268 1.00 58.53 82 GLY A C 1
ATOM 626 O O . GLY A 1 82 ? -6.670 -3.413 22.990 1.00 58.53 82 GLY A O 1
ATOM 627 N N . ASP A 1 83 ? -4.532 -3.874 22.451 1.00 50.47 83 ASP A N 1
ATOM 628 C CA . ASP A 1 83 ? -4.278 -4.878 23.489 1.00 50.47 83 ASP A CA 1
ATOM 629 C C . ASP A 1 83 ? -3.845 -4.256 24.813 1.00 50.47 83 ASP A C 1
ATOM 631 O O . ASP A 1 83 ? -4.344 -4.696 25.851 1.00 50.47 83 ASP A O 1
ATOM 635 N N . GLU A 1 84 ? -3.026 -3.202 24.778 1.00 44.16 84 GLU A N 1
ATOM 636 C CA . GLU A 1 84 ? -2.455 -2.530 25.957 1.00 44.16 84 GLU A CA 1
ATOM 637 C C . GLU A 1 84 ? -3.442 -1.684 26.776 1.00 44.16 84 GLU A C 1
ATOM 639 O O . GLU A 1 84 ? -3.117 -1.320 27.899 1.00 44.16 84 GLU A O 1
ATOM 644 N N . TRP A 1 85 ? -4.675 -1.443 26.309 1.00 49.75 85 TRP A N 1
ATOM 645 C CA . TRP A 1 85 ? -5.750 -0.835 27.124 1.00 49.75 85 TRP A CA 1
ATOM 646 C C . TRP A 1 85 ? -6.312 -1.781 28.218 1.00 49.75 85 TRP A C 1
ATOM 648 O O . TRP A 1 85 ? -7.530 -1.846 28.422 1.00 49.75 85 TRP A O 1
ATOM 658 N N . GLN A 1 86 ? -5.458 -2.613 28.829 1.00 40.59 86 GLN A N 1
ATOM 659 C CA . GLN A 1 86 ? -5.748 -3.386 30.052 1.00 40.59 86 GLN A CA 1
ATOM 660 C C . GLN A 1 86 ? -5.709 -2.443 31.256 1.00 40.59 86 GLN A C 1
ATOM 662 O O . GLN A 1 86 ? -6.595 -2.601 32.121 1.00 40.59 86 GLN A O 1
#

Organism: Carya illinoinensis (NCBI:txid32201)

Foldseek 3Di:
DVVLVVLQQVDDAPNHGNVVPPVLVVLVVVLVVLQVVLVVLVVVLVVCCVPVNCVRSVVSVVVSVVSVVVSVVSVVVSSVVSVPSD

InterPro domains:
  IPR009075 Acyl-CoA dehydrogenase/oxidase, C-terminal [PF00441] (3-81)